Protein AF-D8G7H6-F1 (afdb_monomer_lite)

Sequence (65 aa):
MTYELTKGDRFNLSKEVPDFNKVAIALGWQVNQTGQNYDIDASVFMLAANGRIPEEKYFLFYNAK

Structure (mmCIF, N/CA/C/O backbone):
data_AF-D8G7H6-F1
#
_entry.id   AF-D8G7H6-F1
#
loop_
_atom_site.group_PDB
_atom_site.id
_atom_site.type_symbol
_atom_site.label_atom_id
_atom_site.label_alt_id
_atom_site.label_comp_id
_atom_site.label_asym_id
_atom_site.label_entity_id
_atom_site.label_seq_id
_atom_site.pdbx_PDB_ins_code
_atom_site.Cartn_x
_atom_site.Cartn_y
_atom_site.Cartn_z
_atom_site.occupancy
_atom_site.B_iso_or_equiv
_atom_site.auth_seq_id
_atom_site.auth_comp_id
_atom_site.auth_asym_id
_atom_site.auth_atom_id
_atom_site.pdbx_PDB_model_num
ATOM 1 N N . MET A 1 1 ? 16.298 -4.756 10.095 1.00 66.56 1 MET A N 1
ATOM 2 C CA . MET A 1 1 ? 16.687 -3.364 9.800 1.00 66.56 1 MET A CA 1
ATOM 3 C C . MET A 1 1 ? 15.406 -2.556 9.755 1.00 66.56 1 MET A C 1
ATOM 5 O O . MET A 1 1 ? 14.436 -3.053 9.195 1.00 66.56 1 MET A O 1
ATOM 9 N N . THR A 1 2 ? 15.378 -1.397 10.401 1.00 79.06 2 THR A N 1
ATOM 10 C CA . THR A 1 2 ? 14.171 -0.575 10.552 1.00 79.06 2 THR A CA 1
ATOM 11 C C . THR A 1 2 ? 14.518 0.839 10.125 1.00 79.06 2 THR A C 1
ATOM 13 O O . THR A 1 2 ? 15.585 1.329 10.489 1.00 79.06 2 THR A O 1
ATOM 16 N N . TYR A 1 3 ? 13.635 1.469 9.357 1.00 81.06 3 TYR A N 1
ATOM 17 C CA . TYR A 1 3 ? 13.785 2.851 8.921 1.00 81.06 3 TYR A CA 1
ATOM 18 C C . TYR A 1 3 ? 12.621 3.662 9.479 1.00 81.06 3 TYR A C 1
ATOM 20 O O . TYR A 1 3 ? 11.464 3.279 9.308 1.00 81.06 3 TYR A O 1
ATOM 28 N N . GLU A 1 4 ? 12.933 4.773 10.134 1.00 86.50 4 GLU A N 1
ATOM 29 C CA . GLU A 1 4 ? 11.947 5.774 10.528 1.00 86.50 4 GLU A CA 1
ATOM 30 C C . GLU A 1 4 ? 11.997 6.915 9.517 1.00 86.50 4 GLU A C 1
ATOM 32 O O . GLU A 1 4 ? 13.069 7.434 9.206 1.00 86.50 4 GLU A O 1
ATOM 37 N N . LEU A 1 5 ? 10.838 7.270 8.967 1.00 84.94 5 LEU A N 1
ATOM 38 C CA . LEU A 1 5 ? 10.708 8.357 8.004 1.00 84.94 5 LEU A CA 1
ATOM 39 C C . LEU A 1 5 ? 10.043 9.548 8.681 1.00 84.94 5 LEU A C 1
ATOM 41 O O . LEU A 1 5 ? 9.046 9.394 9.388 1.00 84.94 5 LEU A O 1
ATOM 45 N N . THR A 1 6 ? 10.562 10.743 8.421 1.00 91.69 6 THR A N 1
ATOM 46 C CA . THR A 1 6 ? 9.908 11.995 8.793 1.00 91.69 6 THR A CA 1
ATOM 47 C C . THR A 1 6 ? 9.106 12.549 7.618 1.00 91.69 6 THR A C 1
ATOM 49 O O . THR A 1 6 ? 9.210 12.110 6.469 1.00 91.69 6 THR A O 1
ATOM 52 N N . LYS A 1 7 ? 8.221 13.509 7.898 1.00 89.38 7 LYS A N 1
ATOM 53 C CA . LYS A 1 7 ? 7.348 14.087 6.875 1.00 89.38 7 LYS A CA 1
ATOM 54 C C . LYS A 1 7 ? 8.178 14.755 5.772 1.00 89.38 7 LYS A C 1
ATOM 56 O O . LYS A 1 7 ? 8.845 15.751 6.019 1.00 89.38 7 LYS A O 1
ATOM 61 N N . GLY A 1 8 ? 8.022 14.266 4.542 1.00 91.75 8 GLY A N 1
ATOM 62 C CA . GLY A 1 8 ? 8.732 14.769 3.360 1.00 91.75 8 GLY A CA 1
ATOM 63 C C . GLY A 1 8 ? 9.887 13.874 2.913 1.00 91.75 8 GLY A C 1
ATOM 64 O O . GLY A 1 8 ? 10.356 14.025 1.783 1.00 91.75 8 GLY A O 1
ATOM 65 N N . ASP A 1 9 ? 10.282 12.906 3.741 1.00 91.81 9 ASP A N 1
ATOM 66 C CA . ASP A 1 9 ? 11.315 11.948 3.380 1.00 91.81 9 ASP A CA 1
ATOM 67 C C . ASP A 1 9 ? 10.839 10.999 2.281 1.00 91.81 9 ASP A C 1
ATOM 69 O O . ASP A 1 9 ? 9.662 10.647 2.159 1.00 91.81 9 ASP A O 1
ATOM 73 N N . ARG A 1 10 ? 11.797 10.574 1.459 1.00 86.19 10 ARG A N 1
ATOM 74 C CA . ARG A 1 10 ? 11.603 9.564 0.422 1.00 86.19 10 ARG A CA 1
ATOM 75 C C . ARG A 1 10 ? 12.576 8.430 0.669 1.00 86.19 10 ARG A C 1
ATOM 77 O O . ARG A 1 10 ? 13.754 8.666 0.915 1.00 86.19 10 ARG A O 1
ATOM 84 N N . PHE A 1 11 ? 12.089 7.207 0.525 1.00 85.31 11 PHE A N 1
ATOM 85 C CA . PHE A 1 11 ? 12.886 6.003 0.688 1.00 85.31 11 PHE A CA 1
ATOM 86 C C . PHE A 1 11 ? 12.875 5.189 -0.604 1.00 85.31 11 PHE A C 1
ATOM 88 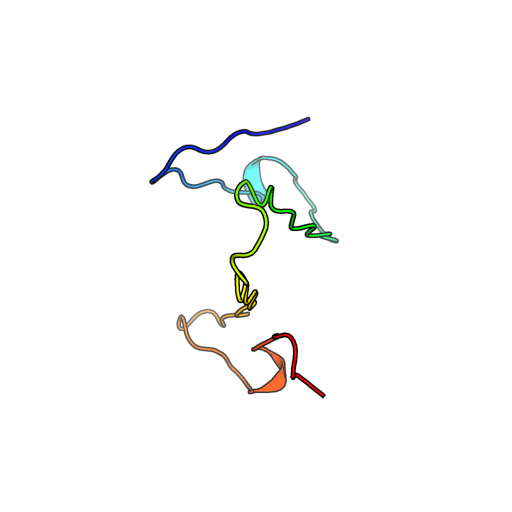O O . PHE A 1 11 ? 11.824 5.024 -1.225 1.00 85.31 11 PHE A O 1
ATOM 95 N N . ASN A 1 12 ? 14.039 4.699 -1.035 1.00 86.56 12 ASN A N 1
ATOM 96 C CA . ASN A 1 12 ? 14.161 3.889 -2.244 1.00 86.56 12 ASN A CA 1
ATOM 97 C C . ASN A 1 12 ? 14.489 2.439 -1.874 1.00 86.56 12 ASN A C 1
ATOM 99 O O . ASN A 1 12 ? 15.652 2.084 -1.700 1.00 86.56 12 ASN A O 1
ATOM 103 N N . LEU A 1 13 ? 13.451 1.604 -1.807 1.00 84.31 13 LEU A N 1
ATOM 104 C CA . LEU A 1 13 ? 13.568 0.186 -1.455 1.00 84.31 13 LEU A CA 1
ATOM 105 C C . LEU A 1 13 ? 14.509 -0.591 -2.382 1.00 84.31 13 LEU A C 1
ATOM 107 O O . LEU A 1 13 ? 15.227 -1.456 -1.903 1.00 84.31 13 LEU A O 1
ATOM 111 N N . SER A 1 14 ? 14.558 -0.271 -3.679 1.00 84.62 14 SER A N 1
ATOM 112 C CA . SER A 1 14 ? 15.404 -0.996 -4.638 1.00 84.62 14 SER A CA 1
ATOM 113 C C . SER A 1 14 ? 16.899 -0.808 -4.388 1.00 84.62 14 SER A C 1
ATOM 115 O O . SER A 1 14 ? 17.689 -1.664 -4.774 1.00 84.62 14 SER A O 1
ATOM 117 N N . LYS A 1 15 ? 17.302 0.312 -3.774 1.00 85.88 15 LYS A N 1
ATOM 118 C CA . LYS A 1 15 ? 18.704 0.544 -3.396 1.00 85.88 15 LYS A CA 1
ATOM 119 C C . LYS A 1 15 ? 19.086 -0.198 -2.119 1.00 85.88 15 LYS A C 1
ATOM 121 O O . LYS A 1 15 ? 20.207 -0.671 -2.001 1.00 85.88 15 LYS A O 1
ATOM 126 N N . GLU A 1 16 ? 18.154 -0.266 -1.181 1.00 85.00 16 GLU A N 1
ATOM 127 C CA . GLU A 1 16 ? 18.393 -0.753 0.179 1.00 85.00 16 GLU A CA 1
ATOM 128 C C . GLU A 1 16 ? 18.181 -2.268 0.286 1.00 85.00 16 GLU A C 1
ATOM 130 O O . GLU A 1 16 ? 18.845 -2.944 1.066 1.00 85.00 16 GLU A O 1
ATOM 135 N N . VAL A 1 17 ? 17.286 -2.814 -0.541 1.00 86.44 17 VAL A N 1
ATOM 136 C CA . VAL A 1 17 ? 17.005 -4.246 -0.648 1.00 86.44 17 VAL A CA 1
ATOM 137 C C . VAL A 1 17 ? 17.075 -4.655 -2.124 1.00 86.44 17 VAL A C 1
ATOM 139 O O . VAL A 1 17 ? 16.052 -4.673 -2.816 1.00 86.44 17 VAL A O 1
ATOM 142 N N . PRO A 1 18 ? 18.280 -4.961 -2.641 1.00 86.81 18 PRO A N 1
ATOM 143 C CA . PRO A 1 18 ? 18.436 -5.567 -3.959 1.00 86.81 18 PRO A CA 1
ATOM 144 C C . PRO A 1 18 ? 17.590 -6.846 -4.073 1.00 86.81 18 PRO A C 1
ATOM 146 O O . PRO A 1 18 ? 17.419 -7.568 -3.093 1.00 86.81 18 PRO A O 1
ATOM 149 N N . ASP A 1 19 ? 17.034 -7.111 -5.256 1.00 87.25 19 ASP A N 1
ATOM 150 C CA . ASP A 1 19 ? 16.190 -8.287 -5.545 1.00 87.25 19 ASP A CA 1
ATOM 151 C C . ASP A 1 19 ? 14.892 -8.401 -4.717 1.00 87.25 19 ASP A C 1
ATOM 153 O O . ASP A 1 19 ? 14.346 -9.488 -4.502 1.00 87.25 19 ASP A O 1
ATOM 157 N N . PHE A 1 20 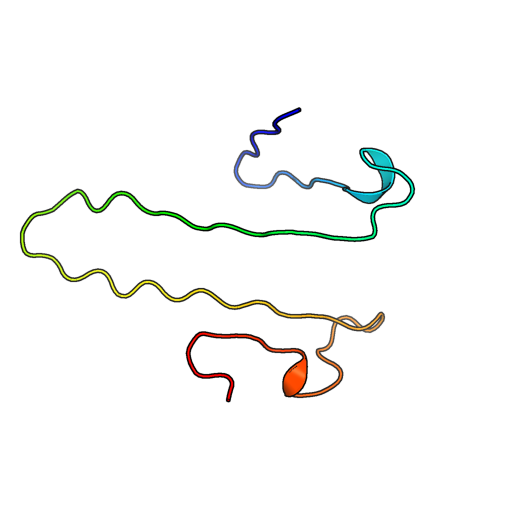? 14.350 -7.263 -4.276 1.00 84.50 20 PHE A N 1
ATOM 158 C CA . PHE A 1 20 ? 13.081 -7.192 -3.558 1.00 84.50 20 PHE A CA 1
ATOM 159 C C . PHE A 1 20 ? 11.909 -7.766 -4.371 1.00 84.50 20 PHE A C 1
ATOM 161 O O . PHE A 1 20 ? 11.501 -7.211 -5.390 1.00 84.50 20 PHE A O 1
ATOM 168 N N . ASN A 1 21 ? 11.336 -8.869 -3.890 1.00 87.62 21 ASN A N 1
ATOM 169 C CA . ASN A 1 21 ? 10.306 -9.629 -4.605 1.00 87.62 21 ASN A CA 1
ATOM 170 C C . ASN A 1 21 ? 8.968 -9.735 -3.857 1.00 87.62 21 ASN A C 1
ATOM 172 O O . ASN A 1 21 ? 7.959 -10.105 -4.456 1.00 87.62 21 ASN A O 1
ATOM 176 N N . LYS A 1 22 ? 8.942 -9.434 -2.555 1.00 86.56 22 LYS A N 1
ATOM 177 C CA . LYS A 1 22 ? 7.751 -9.533 -1.707 1.00 86.56 22 LYS A CA 1
ATOM 178 C C . LYS A 1 22 ? 7.734 -8.405 -0.690 1.00 86.56 22 LYS A C 1
ATOM 180 O O . LYS A 1 22 ? 8.724 -8.169 -0.006 1.00 86.56 22 LYS A O 1
ATOM 185 N N . VAL A 1 23 ? 6.574 -7.770 -0.551 1.00 86.38 23 VAL A N 1
ATOM 186 C CA . VAL A 1 23 ? 6.304 -6.750 0.462 1.00 86.38 23 VAL A CA 1
ATOM 187 C C . VAL A 1 23 ? 5.126 -7.182 1.322 1.00 86.38 23 VAL A C 1
ATOM 189 O O . VAL A 1 23 ? 4.144 -7.715 0.811 1.00 86.38 23 VAL A O 1
ATOM 192 N N . ALA A 1 24 ? 5.223 -6.934 2.624 1.00 87.75 24 ALA A N 1
ATOM 193 C CA . ALA A 1 24 ? 4.092 -6.968 3.537 1.00 87.75 24 ALA A CA 1
ATOM 194 C C . ALA A 1 24 ? 3.937 -5.571 4.140 1.00 87.75 24 ALA A C 1
ATOM 196 O O . ALA A 1 24 ? 4.926 -4.952 4.532 1.00 87.75 24 ALA A O 1
ATOM 197 N N . ILE A 1 25 ? 2.703 -5.076 4.192 1.00 87.88 25 ILE A N 1
ATOM 198 C CA . ILE A 1 25 ? 2.372 -3.769 4.758 1.00 87.88 25 ILE A CA 1
ATOM 199 C C . ILE A 1 25 ? 1.416 -4.019 5.919 1.00 87.88 25 ILE A C 1
ATOM 201 O O . ILE A 1 25 ? 0.378 -4.651 5.738 1.00 87.88 25 ILE A O 1
ATOM 205 N N . ALA A 1 26 ? 1.778 -3.530 7.101 1.00 88.44 26 ALA A N 1
ATOM 206 C CA . ALA A 1 26 ? 0.928 -3.538 8.282 1.00 88.44 2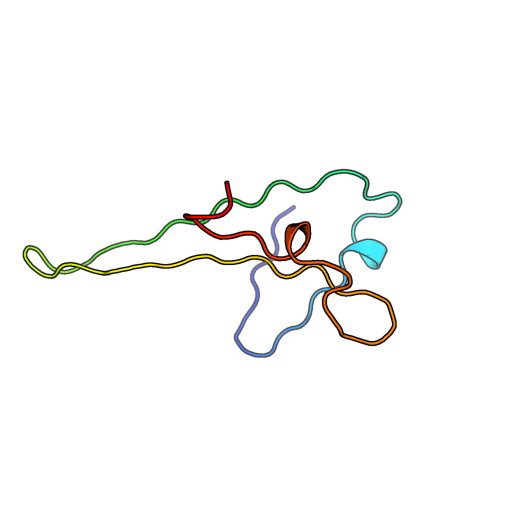6 ALA A CA 1
ATOM 207 C C . ALA A 1 26 ? 0.714 -2.092 8.729 1.00 88.44 26 ALA A C 1
ATOM 209 O O . ALA A 1 26 ? 1.671 -1.324 8.829 1.00 88.44 26 ALA A O 1
ATOM 210 N N . LEU A 1 27 ? -0.540 -1.728 8.977 1.00 88.25 27 LEU A N 1
ATOM 211 C CA . LEU A 1 27 ? -0.931 -0.405 9.446 1.00 88.25 27 LEU A CA 1
ATOM 212 C C . LEU A 1 27 ? -1.584 -0.548 10.822 1.00 88.25 27 LEU A C 1
ATOM 214 O O . LEU A 1 27 ? -2.342 -1.489 11.054 1.00 88.25 27 LEU A O 1
ATOM 218 N N . GLY A 1 28 ? -1.271 0.368 11.733 1.00 87.00 28 GLY A N 1
ATOM 219 C CA . GLY A 1 28 ? -1.812 0.377 13.086 1.00 87.00 28 GLY A CA 1
ATOM 220 C C . GLY A 1 28 ? -1.927 1.799 13.616 1.00 87.00 28 GLY A C 1
ATOM 221 O O . GLY A 1 28 ? -1.130 2.669 13.268 1.00 87.00 28 GLY A O 1
ATOM 222 N N . TRP A 1 29 ? -2.930 2.029 14.455 1.00 86.94 29 TRP A N 1
ATOM 223 C CA . TRP A 1 29 ? -3.285 3.346 14.979 1.00 86.94 29 TRP A CA 1
ATOM 224 C C . TRP A 1 29 ? -3.573 3.251 16.471 1.00 86.94 29 TRP A C 1
ATOM 226 O O . TRP A 1 29 ? -4.208 2.304 16.934 1.00 86.94 29 TRP A O 1
ATOM 236 N N . GLN A 1 30 ? -3.126 4.261 17.215 1.00 84.50 30 GLN A N 1
ATOM 237 C CA . GLN A 1 30 ? -3.507 4.460 18.608 1.00 84.50 30 GLN A CA 1
ATOM 238 C C . GLN A 1 30 ? -4.639 5.483 18.668 1.00 84.50 30 GLN A C 1
ATOM 240 O O . GLN A 1 30 ? -4.492 6.621 18.223 1.00 84.50 30 GLN A O 1
ATOM 245 N N . VAL A 1 31 ? -5.781 5.055 19.197 1.00 83.69 31 VAL A N 1
ATOM 246 C CA . VAL A 1 31 ? -6.976 5.880 19.359 1.00 83.69 31 VAL A CA 1
ATOM 247 C C . VAL A 1 31 ? -7.024 6.367 20.804 1.00 83.69 31 VAL A C 1
ATOM 249 O O . VAL A 1 31 ? -7.193 5.574 21.726 1.00 83.69 31 VAL A O 1
ATOM 252 N N . ASN A 1 32 ? -6.839 7.673 21.004 1.00 75.06 32 ASN A N 1
ATOM 253 C CA . ASN A 1 32 ? -6.559 8.239 22.329 1.00 75.06 32 ASN A CA 1
ATOM 254 C C . ASN A 1 32 ? -7.806 8.708 23.098 1.00 75.06 32 ASN A C 1
ATOM 256 O O . ASN A 1 32 ? -7.688 9.053 24.271 1.00 75.06 32 ASN A O 1
ATOM 260 N N . GLN A 1 33 ? -8.985 8.758 22.467 1.00 75.94 33 GLN A N 1
ATOM 261 C CA . GLN A 1 33 ? -10.200 9.298 23.087 1.00 75.94 33 GLN A CA 1
ATOM 262 C C . GLN A 1 33 ? -11.298 8.240 23.190 1.00 75.94 33 GLN A C 1
ATOM 264 O O . GLN A 1 33 ? -11.834 7.770 22.187 1.00 75.94 33 GLN A O 1
ATOM 269 N N . THR A 1 34 ? -11.663 7.895 24.424 1.00 69.50 34 THR A N 1
ATOM 270 C CA . THR A 1 34 ? -12.832 7.069 24.725 1.00 69.50 34 THR A CA 1
ATOM 271 C C . THR A 1 34 ? -14.104 7.787 24.260 1.00 69.50 34 THR A C 1
ATOM 273 O O . THR A 1 34 ? -14.463 8.836 24.787 1.00 69.50 34 THR A O 1
ATOM 276 N N . GLY A 1 35 ? -14.790 7.225 23.261 1.00 66.12 35 GLY A N 1
ATOM 277 C CA . GLY A 1 35 ? -16.080 7.726 22.766 1.00 66.12 35 GLY A CA 1
ATOM 278 C C . GLY A 1 35 ? -16.040 8.521 21.455 1.00 66.12 35 GLY A C 1
ATOM 279 O O . GLY A 1 35 ? -17.105 8.890 20.965 1.00 66.12 35 GLY A O 1
ATOM 280 N N . GLN A 1 36 ? -14.865 8.754 20.856 1.00 73.38 36 GLN A N 1
ATOM 281 C CA . GLN A 1 36 ? -14.774 9.214 19.465 1.00 73.38 36 GLN A CA 1
ATOM 282 C C . GLN A 1 36 ? -14.600 8.026 18.517 1.00 73.38 36 GLN A C 1
ATOM 284 O O . GLN A 1 36 ? -13.696 7.208 18.682 1.00 73.38 36 GLN A O 1
ATOM 289 N N . ASN A 1 37 ? -15.455 7.966 17.497 1.00 75.19 37 ASN A N 1
ATOM 290 C CA . ASN A 1 37 ? -15.289 7.041 16.385 1.00 75.19 37 ASN A CA 1
ATOM 291 C C . ASN A 1 37 ? -14.301 7.655 15.391 1.00 75.19 37 ASN A C 1
ATOM 293 O O . ASN A 1 37 ? -14.554 8.733 14.853 1.00 75.19 37 ASN A O 1
ATOM 297 N N . TYR A 1 38 ? -13.187 6.968 15.158 1.00 79.12 38 TYR A N 1
ATOM 298 C CA . TYR A 1 38 ? -12.252 7.305 14.091 1.00 79.12 38 TYR A CA 1
ATOM 299 C C . TYR A 1 38 ? -12.553 6.398 12.907 1.00 79.12 38 TYR A C 1
ATOM 301 O O . TYR A 1 38 ? -12.437 5.179 13.027 1.00 79.12 38 TYR A O 1
ATOM 309 N N . ASP A 1 39 ? -12.950 7.000 11.791 1.00 84.88 39 ASP A N 1
ATOM 310 C CA . ASP A 1 39 ? -13.079 6.298 10.520 1.00 84.88 39 ASP A CA 1
ATOM 311 C C . ASP A 1 39 ? -11.726 6.360 9.811 1.00 84.88 39 ASP A C 1
ATOM 313 O O . ASP A 1 39 ? -11.252 7.441 9.451 1.00 84.88 39 ASP A O 1
ATOM 317 N N . ILE A 1 40 ? -11.035 5.222 9.755 1.00 85.81 40 ILE A N 1
ATOM 318 C CA . ILE A 1 40 ? -9.678 5.137 9.220 1.00 85.81 40 ILE A CA 1
ATOM 319 C C . ILE A 1 40 ? -9.711 4.282 7.968 1.00 85.81 40 ILE A C 1
ATOM 321 O O . ILE A 1 40 ? -9.813 3.057 8.034 1.00 85.81 40 ILE A O 1
ATOM 325 N N . ASP A 1 41 ? -9.526 4.955 6.840 1.00 88.19 41 ASP A N 1
ATOM 326 C CA . ASP A 1 41 ? -9.430 4.326 5.538 1.00 88.19 41 ASP A CA 1
ATOM 327 C C . ASP A 1 41 ? -7.973 4.178 5.105 1.00 88.19 41 ASP A C 1
ATOM 329 O O . ASP A 1 41 ? -7.175 5.118 5.144 1.00 88.19 41 ASP A O 1
ATOM 333 N N . ALA A 1 42 ? -7.638 2.983 4.626 1.00 89.81 42 ALA A N 1
ATOM 334 C CA . ALA A 1 42 ? -6.394 2.717 3.923 1.00 89.81 42 ALA A CA 1
ATOM 335 C C . ALA A 1 42 ? -6.694 2.353 2.470 1.00 89.81 42 ALA A C 1
ATOM 337 O O . ALA A 1 42 ? -7.649 1.636 2.158 1.00 89.81 42 ALA A O 1
ATOM 338 N N . SER A 1 43 ? -5.857 2.840 1.562 1.00 92.50 43 SER A N 1
ATOM 339 C CA . SER A 1 43 ? -5.949 2.512 0.145 1.00 92.50 43 SER A CA 1
ATOM 340 C C . SER A 1 43 ? -4.564 2.428 -0.476 1.00 92.50 43 SER A C 1
ATOM 342 O O . SER A 1 43 ? -3.645 3.145 -0.081 1.00 92.50 43 SER A O 1
ATOM 344 N N . VAL A 1 44 ? -4.418 1.546 -1.458 1.00 92.38 44 VAL A N 1
ATOM 345 C CA . VAL A 1 44 ? -3.178 1.306 -2.192 1.00 92.38 44 VAL A CA 1
ATOM 346 C C . VAL A 1 44 ? -3.437 1.525 -3.673 1.00 92.38 44 VAL A C 1
ATOM 348 O O . VAL A 1 44 ? -4.376 0.979 -4.248 1.00 92.38 44 VAL A O 1
ATOM 351 N N . PHE A 1 45 ? -2.563 2.311 -4.293 1.00 94.25 45 PHE A N 1
ATOM 352 C CA . PHE A 1 45 ? -2.614 2.638 -5.709 1.00 94.25 45 PHE A CA 1
ATOM 353 C C . PHE A 1 45 ? -1.379 2.067 -6.394 1.00 94.25 45 PHE A C 1
ATOM 355 O O . PHE A 1 45 ? -0.256 2.493 -6.120 1.00 94.25 45 PHE A O 1
ATOM 362 N N . MET A 1 46 ? -1.580 1.116 -7.298 1.00 93.75 46 MET A N 1
ATOM 363 C CA . MET A 1 46 ? -0.512 0.606 -8.149 1.00 93.75 46 MET A CA 1
ATOM 364 C C . MET A 1 46 ? -0.525 1.365 -9.477 1.00 93.75 46 MET A C 1
ATOM 366 O O . MET A 1 46 ? -1.489 1.306 -10.240 1.00 93.75 46 MET A O 1
ATOM 370 N N . LEU A 1 47 ? 0.549 2.114 -9.732 1.00 94.94 47 LEU A N 1
ATOM 371 C CA . LEU A 1 47 ? 0.673 2.987 -10.898 1.00 94.94 47 LEU A CA 1
ATOM 372 C C . LEU A 1 47 ? 1.540 2.341 -11.980 1.00 94.94 47 LEU A C 1
ATOM 374 O O . LEU A 1 47 ? 2.568 1.730 -11.691 1.00 94.94 47 LEU A O 1
ATOM 378 N N . ALA A 1 48 ? 1.150 2.532 -13.236 1.00 96.38 48 ALA A N 1
ATOM 379 C CA . ALA A 1 48 ? 1.995 2.249 -14.386 1.00 96.38 48 ALA A CA 1
ATOM 380 C C . ALA A 1 48 ? 3.046 3.359 -14.586 1.00 96.38 48 ALA A C 1
ATOM 382 O O . ALA A 1 48 ? 3.009 4.411 -13.944 1.00 96.38 48 ALA A O 1
ATOM 383 N N . ALA A 1 49 ? 3.968 3.159 -15.533 1.00 96.38 49 ALA A N 1
ATOM 384 C CA . ALA A 1 49 ? 5.055 4.102 -15.824 1.00 96.38 49 ALA A CA 1
ATOM 385 C C . ALA A 1 49 ? 4.580 5.515 -16.227 1.00 96.38 49 ALA A C 1
ATOM 387 O O . ALA A 1 49 ? 5.328 6.480 -16.107 1.00 96.38 49 ALA A O 1
ATOM 388 N N . ASN A 1 50 ? 3.332 5.654 -16.681 1.00 96.06 50 ASN A N 1
ATOM 389 C CA . ASN A 1 50 ? 2.708 6.938 -17.011 1.00 96.06 50 ASN A CA 1
ATOM 390 C C . ASN A 1 50 ? 2.095 7.662 -15.793 1.00 96.06 50 ASN A C 1
ATOM 392 O O . ASN A 1 50 ? 1.411 8.670 -15.971 1.00 96.06 50 ASN A O 1
ATOM 396 N N . GLY A 1 51 ? 2.283 7.141 -14.576 1.00 95.69 51 GLY A N 1
ATOM 397 C CA . GLY A 1 51 ? 1.741 7.714 -13.343 1.00 95.69 51 GLY A CA 1
ATOM 398 C C . GLY A 1 51 ? 0.231 7.532 -13.174 1.00 95.69 51 GLY A C 1
ATOM 399 O O . GLY A 1 51 ? -0.371 8.214 -12.349 1.00 95.69 51 GLY A O 1
ATOM 400 N N . ARG A 1 52 ? -0.397 6.642 -13.951 1.00 95.94 52 ARG A N 1
ATOM 401 C CA . ARG A 1 52 ? -1.832 6.344 -13.871 1.00 95.94 52 ARG A CA 1
ATOM 402 C C . ARG A 1 52 ? -2.064 4.910 -13.421 1.00 95.94 52 ARG A C 1
ATOM 404 O O . ARG A 1 52 ? -1.246 4.030 -13.679 1.00 95.94 52 ARG A O 1
ATOM 411 N N . ILE A 1 53 ? -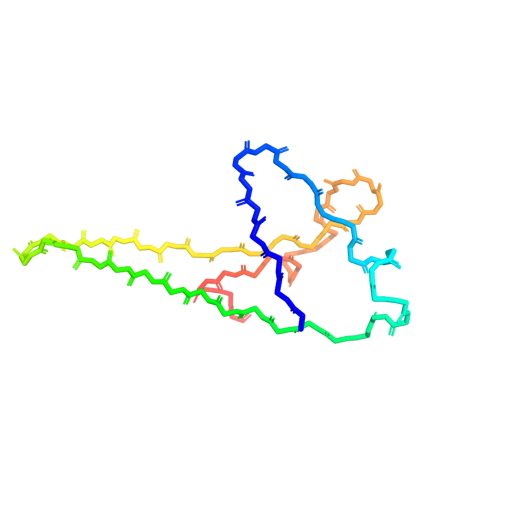3.202 4.682 -12.776 1.00 95.69 53 ILE A N 1
ATOM 412 C CA . ILE A 1 53 ? -3.680 3.336 -12.462 1.00 95.69 53 ILE A CA 1
ATOM 413 C C . ILE A 1 53 ? -4.071 2.672 -13.791 1.00 95.69 53 ILE A C 1
ATOM 415 O O . ILE A 1 53 ? -4.853 3.266 -14.537 1.00 95.69 53 ILE A O 1
ATOM 419 N N . PRO A 1 54 ? -3.526 1.493 -14.130 1.00 95.44 54 PRO A N 1
ATOM 420 C CA . PRO A 1 54 ? -3.788 0.883 -15.430 1.00 95.44 54 PRO A CA 1
ATOM 421 C C . PRO A 1 54 ? -5.199 0.284 -15.536 1.00 95.44 54 PRO A C 1
ATOM 423 O O . PRO A 1 54 ? -5.803 0.362 -16.600 1.00 95.44 54 PRO A O 1
ATOM 426 N N . GLU A 1 55 ? -5.736 -0.274 -14.446 1.00 94.38 55 GLU A N 1
ATOM 427 C CA . GLU A 1 55 ? -7.089 -0.850 -14.366 1.00 94.38 55 GLU A CA 1
ATOM 428 C C . GLU A 1 55 ? -7.619 -0.770 -12.923 1.00 94.38 55 GLU A C 1
ATOM 430 O O . GLU A 1 55 ? -6.838 -0.670 -11.980 1.00 94.38 55 GLU A O 1
ATOM 435 N N . GLU A 1 56 ? -8.931 -0.897 -12.726 1.00 91.12 56 GLU A N 1
ATOM 436 C CA . GLU A 1 56 ? -9.580 -0.777 -11.409 1.00 91.12 56 GLU A CA 1
ATOM 437 C C . GLU A 1 56 ? -9.022 -1.744 -10.350 1.00 91.12 56 GLU A C 1
ATOM 439 O O . GLU A 1 56 ? -8.791 -1.338 -9.217 1.00 91.12 56 GLU A O 1
ATOM 444 N N . LYS A 1 57 ? -8.670 -2.981 -10.730 1.00 91.81 57 LYS A N 1
ATOM 445 C CA . LYS A 1 57 ? -8.064 -3.980 -9.822 1.00 91.81 57 LYS A CA 1
ATOM 446 C C . LYS A 1 57 ? -6.733 -3.539 -9.191 1.00 91.81 57 LYS A C 1
ATOM 448 O O . LYS A 1 57 ? -6.262 -4.162 -8.244 1.00 91.81 57 LYS A O 1
ATOM 453 N N . TYR A 1 58 ? -6.097 -2.503 -9.742 1.00 92.12 58 TYR A N 1
ATOM 454 C CA . TYR A 1 58 ? -4.853 -1.932 -9.225 1.00 92.12 58 TY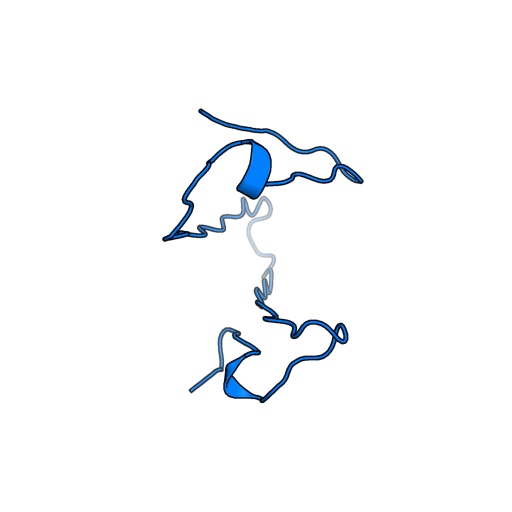R A CA 1
ATOM 455 C C . TYR A 1 58 ? -5.077 -0.827 -8.183 1.00 92.12 58 TYR A C 1
ATOM 457 O O . TYR A 1 58 ? -4.112 -0.277 -7.646 1.00 92.12 58 TYR A O 1
ATOM 465 N N . PHE A 1 59 ? -6.337 -0.520 -7.883 1.00 92.62 59 PHE A N 1
ATOM 466 C CA . PHE A 1 59 ? -6.759 0.280 -6.749 1.00 92.62 59 PHE A CA 1
ATOM 467 C C . PHE A 1 59 ? -7.341 -0.645 -5.676 1.00 92.62 59 PHE A C 1
ATOM 469 O O . PHE A 1 59 ? -8.421 -1.205 -5.833 1.00 92.62 59 PHE A O 1
ATOM 476 N N . LEU A 1 60 ? -6.602 -0.828 -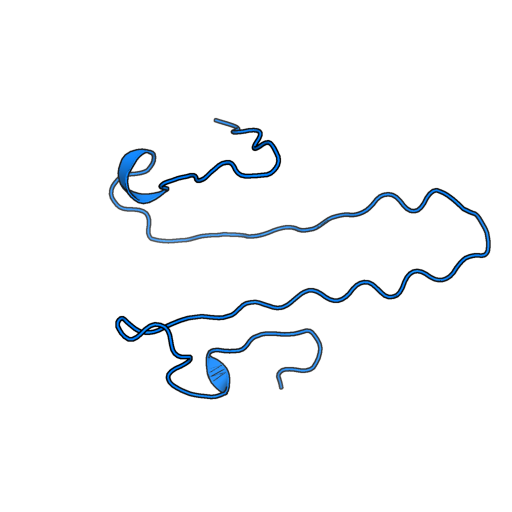4.583 1.00 90.50 60 LEU A N 1
ATOM 477 C CA . LEU A 1 60 ? -6.998 -1.702 -3.482 1.00 90.50 60 LEU A CA 1
ATOM 478 C C . LEU A 1 60 ? -7.443 -0.855 -2.295 1.00 90.50 60 LEU A C 1
ATOM 480 O O . LEU A 1 60 ? -6.719 0.033 -1.852 1.00 90.50 60 LEU A O 1
ATOM 484 N N . PHE A 1 61 ? -8.615 -1.152 -1.759 1.00 89.56 61 PHE A N 1
ATOM 485 C CA . PHE A 1 61 ? -9.183 -0.490 -0.588 1.00 89.56 61 PHE A CA 1
ATOM 486 C C . PHE A 1 61 ? -10.147 -1.453 0.110 1.00 89.56 61 PHE A C 1
ATOM 488 O O . PHE A 1 61 ? -10.415 -2.542 -0.398 1.00 89.56 61 PHE A O 1
ATOM 495 N N . TYR A 1 62 ? -10.667 -1.072 1.276 1.00 82.44 62 TYR A N 1
ATOM 496 C CA . TYR A 1 62 ? -11.461 -1.956 2.142 1.00 82.44 62 TYR A CA 1
ATOM 497 C C . TYR A 1 62 ? -12.720 -2.560 1.487 1.00 82.44 62 TYR A C 1
ATOM 499 O O . TYR A 1 62 ? -13.244 -3.549 1.990 1.00 82.44 62 TYR A O 1
ATOM 507 N N . ASN A 1 63 ? -13.206 -1.990 0.379 1.00 77.12 63 ASN A N 1
ATOM 508 C CA . ASN A 1 63 ? -14.379 -2.467 -0.359 1.00 77.12 63 ASN A CA 1
ATOM 509 C C . ASN A 1 63 ? -14.037 -2.984 -1.774 1.00 77.12 63 ASN A C 1
ATOM 511 O O . ASN A 1 63 ? -14.930 -3.153 -2.603 1.00 77.12 63 ASN A O 1
ATOM 515 N N . ALA A 1 64 ? -12.757 -3.237 -2.066 1.00 66.94 64 ALA A N 1
ATOM 516 C CA . ALA A 1 64 ? -12.357 -3.935 -3.284 1.00 66.94 64 ALA A CA 1
ATOM 517 C C . ALA A 1 64 ? -12.806 -5.406 -3.180 1.00 66.94 64 ALA A C 1
ATOM 519 O O . ALA A 1 64 ? -12.307 -6.149 -2.333 1.00 66.94 64 ALA A O 1
ATOM 520 N N . LYS A 1 65 ? -13.797 -5.795 -3.990 1.00 54.88 65 LYS A N 1
ATOM 521 C CA . LYS A 1 65 ? -14.293 -7.176 -4.107 1.00 54.88 65 LYS A CA 1
ATOM 522 C C . LYS A 1 65 ? -13.515 -7.973 -5.142 1.00 54.88 65 LYS A C 1
ATOM 524 O O . LYS A 1 65 ? -13.182 -7.388 -6.195 1.00 54.88 65 LYS A O 1
#

pLDDT: mean 85.95, std 8.31, range [54.88, 96.38]

Foldseek 3Di:
DDDDDDPPDDDDCCVVPPPDDDDDDDDDDDDDDDPDDDDDWDWAADADPVRDRPDPLRIDTPPDD

Radius of gyration: 15.97 Å; chains: 1; bounding box: 35×24×42 Å

Secondary structure (DSSP, 8-state):
------TT----HHHHSTT-------------STTPPP----EEE---TTSS-SSGGGEEETT--